Protein AF-A0A432YQN1-F1 (afdb_monomer)

Radius of gyration: 16.29 Å; Cα contacts (8 Å, |Δi|>4): 153; chains: 1; bounding box: 59×30×35 Å

Structure (mmCIF, N/CA/C/O backbone):
data_AF-A0A432YQN1-F1
#
_entry.id   AF-A0A432YQN1-F1
#
loop_
_atom_site.group_PDB
_atom_site.id
_atom_site.type_symbol
_atom_site.label_atom_id
_atom_site.label_alt_id
_atom_site.label_comp_id
_atom_site.label_asym_id
_atom_site.label_entity_id
_atom_site.label_seq_id
_atom_site.pdbx_PDB_ins_code
_atom_site.Cartn_x
_atom_site.Cartn_y
_atom_site.Cartn_z
_atom_site.occupancy
_atom_site.B_iso_or_equiv
_atom_site.auth_seq_id
_atom_site.auth_comp_id
_atom_site.auth_asym_id
_atom_site.auth_atom_id
_atom_site.pdbx_PDB_model_num
ATOM 1 N N . MET A 1 1 ? -40.922 18.414 -13.471 1.00 38.81 1 MET A N 1
ATOM 2 C CA . MET A 1 1 ? -40.088 17.203 -13.323 1.00 38.81 1 MET A CA 1
ATOM 3 C C . MET A 1 1 ? -38.662 17.658 -13.084 1.00 38.81 1 MET A C 1
ATOM 5 O O . MET A 1 1 ? -38.069 18.225 -13.990 1.00 38.81 1 MET A O 1
ATOM 9 N N . ALA A 1 2 ? -38.161 17.523 -11.858 1.00 43.72 2 ALA A N 1
ATOM 10 C CA . ALA A 1 2 ? -36.773 17.838 -11.535 1.00 43.72 2 ALA A CA 1
ATOM 11 C C . ALA A 1 2 ? -35.924 16.590 -11.809 1.00 43.72 2 ALA A C 1
ATOM 13 O O . ALA A 1 2 ? -36.165 15.541 -11.216 1.00 43.72 2 ALA A O 1
ATOM 14 N N . ILE A 1 3 ? -34.988 16.689 -12.751 1.00 48.44 3 ILE A N 1
ATOM 15 C CA . ILE A 1 3 ? -34.018 15.633 -13.047 1.00 48.44 3 ILE A CA 1
ATOM 16 C C . ILE A 1 3 ? -32.866 15.822 -12.061 1.00 48.44 3 ILE A C 1
ATOM 18 O O . ILE A 1 3 ? -32.021 16.697 -12.239 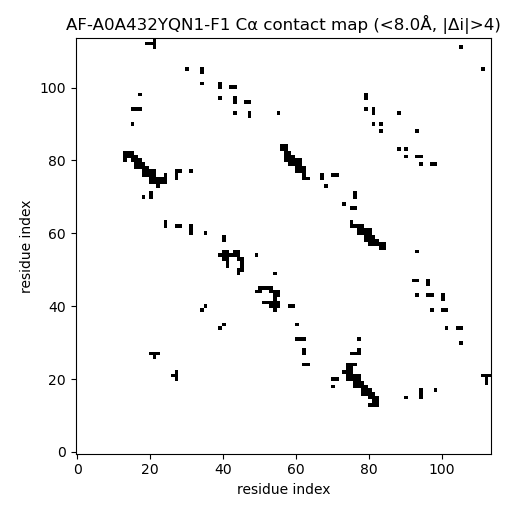1.00 48.44 3 ILE A O 1
ATOM 22 N N . SER A 1 4 ? -32.867 15.034 -10.988 1.00 46.78 4 SER A N 1
ATOM 23 C CA . SER A 1 4 ? -31.747 14.968 -10.052 1.00 46.78 4 SER A CA 1
ATOM 24 C C . SER A 1 4 ? -30.582 14.235 -10.717 1.00 46.78 4 SER A C 1
ATOM 26 O O . SER A 1 4 ? -30.564 13.008 -10.790 1.00 46.78 4 SER A O 1
ATOM 28 N N . LEU A 1 5 ? -29.612 14.999 -11.218 1.00 51.41 5 LEU A N 1
ATO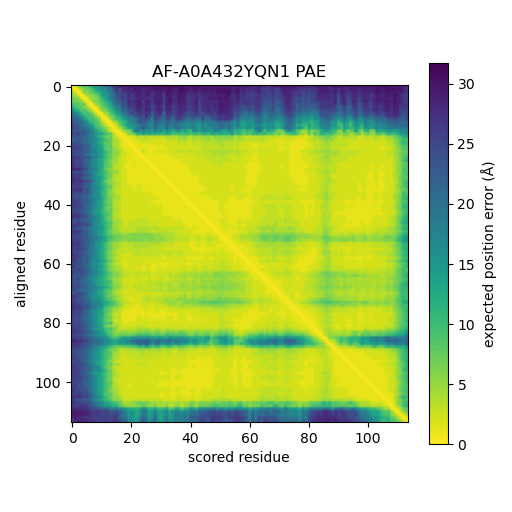M 29 C CA . LEU A 1 5 ? -28.294 14.506 -11.614 1.00 51.41 5 LEU A CA 1
ATOM 30 C C . LEU A 1 5 ? -27.529 14.101 -10.350 1.00 51.41 5 LEU A C 1
ATOM 32 O O . LEU A 1 5 ? -26.936 14.935 -9.668 1.00 51.41 5 LEU A O 1
ATOM 36 N N . VAL A 1 6 ? -27.562 12.812 -10.021 1.00 52.91 6 VAL A N 1
ATOM 37 C CA . VAL A 1 6 ? -26.673 12.240 -9.010 1.00 52.91 6 VAL A CA 1
ATOM 38 C C . VAL A 1 6 ? -25.278 12.199 -9.630 1.00 52.91 6 VAL A C 1
ATOM 40 O O . VAL A 1 6 ? -25.001 11.357 -10.484 1.00 52.91 6 VAL A O 1
ATOM 43 N N . LEU A 1 7 ? -24.403 13.129 -9.233 1.00 47.69 7 LEU A N 1
ATOM 44 C CA . LEU A 1 7 ? -22.971 13.000 -9.484 1.00 47.69 7 LEU A CA 1
ATOM 45 C C . LEU A 1 7 ? -22.481 11.791 -8.684 1.00 47.69 7 LEU A C 1
ATOM 47 O O . LEU A 1 7 ? -22.157 11.899 -7.502 1.00 47.69 7 LEU A O 1
ATOM 51 N N . ALA A 1 8 ? -22.448 10.625 -9.327 1.00 49.84 8 ALA A N 1
ATOM 52 C CA . ALA A 1 8 ? -21.639 9.518 -8.859 1.00 49.84 8 ALA A CA 1
ATOM 53 C C . ALA A 1 8 ? -20.188 10.003 -8.907 1.00 49.84 8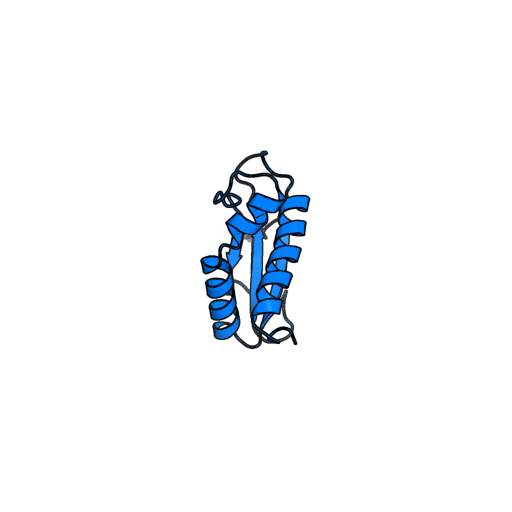 ALA A C 1
ATOM 55 O O . ALA A 1 8 ? -19.587 10.094 -9.977 1.00 49.84 8 ALA A O 1
ATOM 56 N N . ALA A 1 9 ? -19.653 10.404 -7.754 1.00 49.03 9 ALA A N 1
ATOM 57 C CA . ALA A 1 9 ? -18.232 10.640 -7.609 1.00 49.03 9 ALA A CA 1
ATOM 58 C C . ALA A 1 9 ? -17.533 9.360 -8.075 1.00 49.03 9 ALA A C 1
ATOM 60 O O . ALA A 1 9 ? -17.662 8.311 -7.442 1.00 49.03 9 ALA A O 1
ATOM 61 N N . CYS A 1 10 ? -16.844 9.431 -9.213 1.00 46.38 10 CYS A N 1
ATOM 62 C CA . CYS A 1 10 ? -15.943 8.383 -9.659 1.00 46.38 10 CYS A CA 1
ATOM 63 C C . CYS A 1 10 ? -14.771 8.339 -8.674 1.00 46.38 10 CYS A C 1
ATOM 65 O O . CYS A 1 10 ? -13.684 8.832 -8.957 1.00 46.38 10 CYS A O 1
ATOM 67 N N . ALA A 1 11 ? -14.992 7.770 -7.490 1.00 45.06 11 ALA A N 1
ATOM 68 C CA . ALA A 1 11 ? -13.919 7.216 -6.699 1.00 45.06 11 ALA A CA 1
ATOM 69 C C . ALA A 1 11 ? -13.411 6.029 -7.517 1.00 45.06 11 ALA A C 1
ATOM 71 O O . ALA A 1 11 ? -13.965 4.931 -7.453 1.00 45.06 11 ALA A O 1
ATOM 72 N N . THR A 1 12 ? -12.420 6.274 -8.375 1.00 50.75 12 THR A N 1
ATOM 73 C CA . THR A 1 12 ? -11.650 5.207 -9.006 1.00 50.75 12 THR A CA 1
ATOM 74 C C . THR A 1 12 ? -11.044 4.400 -7.873 1.00 50.75 12 THR A C 1
ATOM 76 O O . THR A 1 12 ? -10.020 4.786 -7.307 1.00 50.75 12 THR A O 1
ATOM 79 N N . LYS A 1 13 ? -11.723 3.313 -7.488 1.00 53.00 13 LYS A N 1
ATOM 80 C CA . LYS A 1 13 ? -11.146 2.295 -6.618 1.00 53.00 13 LYS A CA 1
ATOM 81 C C . LYS A 1 13 ? -9.802 1.916 -7.244 1.00 53.00 13 LYS A C 1
ATOM 83 O O . LYS A 1 13 ? -9.753 1.783 -8.473 1.00 53.00 13 LYS A O 1
ATOM 88 N N . PRO A 1 14 ? -8.715 1.798 -6.464 1.00 53.72 14 PRO A N 1
ATOM 89 C CA . PRO A 1 14 ? -7.456 1.345 -7.028 1.00 53.72 14 PRO A CA 1
ATOM 90 C C . PRO A 1 14 ? -7.724 0.026 -7.755 1.00 53.72 14 PRO A C 1
ATOM 92 O O . PRO A 1 14 ? -8.370 -0.861 -7.198 1.00 53.72 14 PRO A O 1
ATOM 95 N N . GLN A 1 15 ? -7.294 -0.068 -9.015 1.00 59.16 15 GLN A N 1
ATOM 96 C CA . GLN A 1 15 ? -7.611 -1.212 -9.877 1.00 59.16 15 GLN A CA 1
ATOM 97 C C . GLN A 1 15 ? -7.095 -2.527 -9.277 1.00 59.16 15 GLN A C 1
ATOM 99 O O . GLN A 1 15 ? -7.671 -3.584 -9.516 1.00 59.16 15 GLN A O 1
ATOM 104 N N . TYR A 1 16 ? -6.057 -2.436 -8.440 1.00 63.59 16 TYR A N 1
ATOM 105 C CA . TYR A 1 16 ? -5.536 -3.552 -7.680 1.00 63.59 16 TYR A CA 1
ATOM 106 C C . TYR A 1 16 ? -5.253 -3.145 -6.235 1.00 63.59 16 TYR A C 1
ATOM 108 O O . TYR A 1 16 ? -4.532 -2.181 -5.967 1.00 63.59 16 TYR A O 1
ATOM 116 N N . THR A 1 17 ? -5.811 -3.915 -5.304 1.00 75.12 17 THR A N 1
ATOM 117 C CA . THR A 1 17 ? -5.621 -3.731 -3.865 1.00 75.12 17 THR A CA 1
ATOM 118 C C . THR A 1 17 ? -5.379 -5.071 -3.195 1.00 75.12 17 THR A C 1
ATOM 120 O O . THR A 1 17 ? -6.120 -6.028 -3.421 1.00 75.12 17 THR A O 1
ATOM 123 N N . HIS A 1 18 ? -4.377 -5.131 -2.326 1.00 88.38 18 HIS A N 1
ATOM 124 C CA . HIS A 1 18 ? -4.237 -6.204 -1.346 1.00 88.38 18 HIS A CA 1
ATOM 125 C C . HIS A 1 18 ? -4.229 -5.590 0.049 1.00 88.38 18 HIS A C 1
ATOM 127 O O . HIS A 1 18 ? -3.866 -4.425 0.190 1.00 88.38 18 HIS A O 1
ATOM 133 N N . PHE A 1 19 ? -4.632 -6.341 1.069 1.00 91.94 19 PHE A N 1
ATOM 134 C CA . PHE A 1 19 ? -4.739 -5.803 2.416 1.00 91.94 19 PHE A CA 1
ATOM 135 C C . PHE A 1 19 ? -4.350 -6.819 3.481 1.00 91.94 19 PHE A C 1
ATOM 137 O O . PHE A 1 19 ? -4.469 -8.027 3.280 1.00 91.94 19 PHE A O 1
ATOM 144 N N . GLN A 1 20 ? -3.904 -6.294 4.616 1.00 93.69 20 GLN A N 1
ATOM 145 C CA . GLN A 1 20 ? -3.751 -7.021 5.869 1.00 93.69 20 GLN A CA 1
ATOM 146 C C . GLN A 1 20 ? -4.513 -6.257 6.951 1.00 93.69 20 GLN A C 1
ATOM 148 O O . GLN A 1 20 ? -4.294 -5.057 7.113 1.00 93.69 20 GLN A O 1
ATOM 153 N N . CYS A 1 21 ? -5.396 -6.941 7.674 1.00 93.81 21 CYS A N 1
ATOM 154 C CA . CYS A 1 21 ? -6.107 -6.352 8.804 1.00 93.81 21 CYS A CA 1
ATOM 155 C C . CYS A 1 21 ? -5.216 -6.321 10.050 1.00 93.81 21 CYS A C 1
ATOM 157 O O . CYS A 1 21 ? -4.397 -7.220 10.256 1.00 93.81 21 CYS A O 1
ATOM 159 N N . PHE A 1 22 ? -5.401 -5.270 10.843 1.00 94.06 22 PHE A N 1
ATOM 160 C CA . PHE A 1 22 ? -4.777 -5.005 12.135 1.00 94.06 22 PHE A CA 1
ATOM 161 C C . PHE A 1 22 ? -5.853 -4.569 13.135 1.00 94.06 22 PHE A C 1
ATOM 163 O O . PHE A 1 22 ? -6.923 -4.112 12.736 1.00 94.06 22 PHE A O 1
ATOM 170 N N . ASP A 1 23 ? -5.557 -4.629 14.429 1.00 94.38 23 ASP A N 1
ATOM 171 C CA . ASP A 1 23 ? -6.512 -4.352 15.510 1.00 94.38 23 ASP A CA 1
ATOM 172 C C . ASP A 1 23 ? -6.988 -2.888 15.528 1.00 94.38 23 ASP A C 1
ATOM 174 O O . ASP A 1 23 ? -8.070 -2.574 16.022 1.00 94.38 23 ASP A O 1
ATOM 178 N N . SER A 1 24 ? -6.174 -1.960 15.012 1.00 95.19 24 SER A N 1
ATOM 179 C CA . SER A 1 24 ? -6.484 -0.526 14.993 1.00 95.19 24 SER A CA 1
ATOM 180 C C . SER A 1 24 ? -5.748 0.226 13.886 1.00 95.19 24 SER A C 1
ATOM 182 O O . SER A 1 24 ? -4.709 -0.218 13.395 1.00 95.19 24 SER A O 1
ATOM 184 N N . VAL A 1 25 ? -6.228 1.432 13.555 1.00 95.56 25 VAL A N 1
ATOM 185 C CA . VAL A 1 25 ? -5.544 2.355 12.627 1.00 95.56 25 VAL A CA 1
ATOM 186 C C . VAL A 1 25 ? -4.133 2.690 13.118 1.00 95.56 25 VAL A C 1
ATOM 188 O O . VAL A 1 25 ? -3.210 2.792 12.315 1.00 95.56 25 VAL A O 1
ATOM 191 N N . ALA A 1 26 ? -3.935 2.825 14.434 1.00 96.44 26 ALA A N 1
ATOM 192 C CA . ALA A 1 26 ? -2.621 3.098 15.011 1.00 96.44 26 ALA A CA 1
ATOM 193 C C . ALA A 1 26 ? -1.630 1.957 14.732 1.00 96.44 26 ALA A C 1
ATOM 195 O O . ALA A 1 26 ? -0.502 2.221 14.320 1.00 96.44 26 ALA A O 1
ATOM 196 N N . GLN A 1 27 ? -2.070 0.704 14.880 1.00 95.19 27 GLN A N 1
ATOM 197 C CA . GLN A 1 27 ? -1.248 -0.468 14.582 1.00 95.19 27 GLN A CA 1
ATOM 198 C C . GLN A 1 27 ? -1.006 -0.618 13.072 1.00 95.19 27 GLN A C 1
ATOM 200 O O . GLN A 1 27 ? 0.134 -0.816 12.658 1.00 95.19 27 GLN A O 1
ATOM 205 N N . ALA A 1 28 ? -2.036 -0.444 12.235 1.00 95.88 28 ALA A N 1
ATOM 206 C CA . ALA A 1 28 ? -1.886 -0.456 10.777 1.00 95.88 28 ALA A CA 1
ATOM 207 C C . ALA A 1 28 ? -0.897 0.623 10.298 1.00 95.88 28 ALA A C 1
ATOM 209 O O . ALA A 1 28 ? -0.044 0.355 9.451 1.00 95.88 28 ALA A O 1
ATOM 210 N N . ARG A 1 29 ? -0.954 1.824 10.891 1.00 96.88 29 ARG A N 1
ATOM 211 C CA . ARG A 1 29 ? -0.005 2.917 10.650 1.00 96.88 29 ARG A CA 1
ATOM 212 C C . ARG A 1 29 ? 1.406 2.561 11.087 1.00 96.88 29 ARG A C 1
ATOM 214 O O . ARG A 1 29 ? 2.340 2.781 10.320 1.00 96.88 29 ARG A O 1
ATOM 221 N N . GLU A 1 30 ? 1.577 2.055 12.306 1.00 96.44 30 GLU A N 1
ATOM 222 C CA . GLU A 1 30 ? 2.889 1.662 12.822 1.00 96.44 30 GLU A CA 1
ATOM 223 C C . GLU A 1 30 ? 3.537 0.632 11.894 1.00 96.44 30 GLU A C 1
ATOM 225 O O . GLU A 1 30 ? 4.672 0.814 11.448 1.00 96.44 30 GLU A O 1
ATOM 230 N N . MET A 1 31 ? 2.791 -0.416 11.548 1.00 95.81 31 MET A N 1
ATOM 231 C CA . MET A 1 31 ? 3.276 -1.487 10.689 1.00 95.81 31 MET A CA 1
ATOM 232 C C . MET A 1 31 ? 3.521 -1.002 9.262 1.00 95.81 31 MET A C 1
ATOM 234 O O . MET A 1 31 ? 4.562 -1.328 8.696 1.00 95.81 31 MET A O 1
ATOM 238 N N . GLY A 1 32 ? 2.632 -0.169 8.713 1.00 96.12 32 GLY A N 1
ATOM 239 C CA . GLY A 1 32 ? 2.779 0.464 7.402 1.00 96.12 32 GLY A CA 1
ATOM 240 C C . GLY A 1 32 ? 4.040 1.322 7.292 1.00 96.12 32 GLY A C 1
ATOM 241 O O . GLY A 1 32 ? 4.822 1.155 6.358 1.00 96.12 32 GLY A O 1
ATOM 242 N N . LEU A 1 33 ? 4.290 2.190 8.276 1.00 96.88 33 LEU A N 1
ATOM 243 C CA . LEU A 1 33 ? 5.507 3.004 8.334 1.00 96.88 33 LEU A CA 1
ATOM 244 C C . LEU A 1 33 ? 6.754 2.139 8.507 1.00 96.88 33 LEU A C 1
ATOM 246 O O . LEU A 1 33 ? 7.768 2.380 7.854 1.00 96.88 33 LEU A O 1
ATOM 250 N N . ARG A 1 34 ? 6.683 1.102 9.347 1.00 96.50 34 ARG A N 1
ATOM 251 C CA . ARG A 1 34 ? 7.799 0.181 9.566 1.00 96.50 34 ARG A CA 1
ATOM 252 C C . ARG A 1 34 ? 8.197 -0.537 8.277 1.00 96.50 34 ARG A C 1
ATOM 254 O O . ARG A 1 34 ? 9.378 -0.536 7.936 1.00 96.50 34 ARG A O 1
ATOM 261 N N . VAL A 1 35 ? 7.240 -1.109 7.538 1.00 96.25 35 VAL A N 1
ATOM 262 C CA . VAL A 1 35 ? 7.543 -1.778 6.260 1.00 96.25 35 VAL A CA 1
ATOM 263 C C . VAL A 1 35 ? 8.003 -0.779 5.197 1.00 96.25 35 VAL A C 1
ATOM 265 O O . VAL A 1 35 ? 8.940 -1.073 4.458 1.00 96.25 35 VAL A O 1
ATOM 268 N N . PHE A 1 36 ? 7.411 0.419 5.153 1.00 96.62 36 PHE A N 1
ATOM 269 C CA . 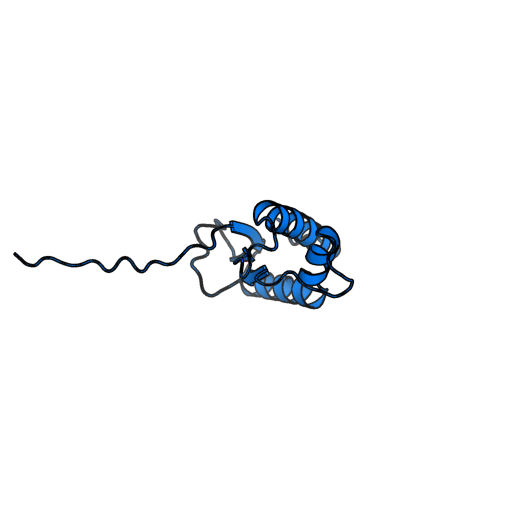PHE A 1 36 ? 7.815 1.478 4.232 1.00 96.62 36 PHE A CA 1
ATOM 270 C C . PHE A 1 36 ? 9.286 1.858 4.443 1.00 96.62 36 PHE A C 1
ATOM 272 O O . PHE A 1 36 ? 10.084 1.778 3.513 1.00 96.62 36 PHE A O 1
ATOM 279 N N . HIS A 1 37 ? 9.673 2.169 5.682 1.00 96.44 37 HIS A N 1
ATOM 280 C CA . HIS A 1 37 ? 11.050 2.532 6.025 1.00 96.44 37 HIS A CA 1
ATOM 281 C C . HIS A 1 37 ? 12.042 1.368 5.903 1.00 96.44 37 HIS A C 1
ATOM 283 O O . HIS A 1 37 ? 13.231 1.599 5.707 1.00 96.44 37 HIS A O 1
ATOM 289 N N . ALA A 1 38 ? 11.574 0.120 5.971 1.00 95.94 38 ALA A N 1
ATOM 290 C CA . ALA A 1 38 ? 12.390 -1.071 5.730 1.00 95.94 38 ALA A CA 1
ATOM 291 C C . ALA A 1 38 ? 12.565 -1.420 4.232 1.00 95.94 38 ALA A C 1
ATOM 293 O O . ALA A 1 38 ? 13.088 -2.495 3.900 1.00 95.94 38 ALA A O 1
ATOM 294 N N . GLY A 1 39 ? 12.149 -0.521 3.336 1.00 96.75 39 GLY A N 1
ATOM 295 C CA . GLY A 1 39 ? 12.398 -0.598 1.900 1.00 96.75 39 GLY A CA 1
ATOM 296 C C . GLY A 1 39 ? 11.408 -1.483 1.145 1.00 96.75 39 GLY A C 1
ATOM 297 O O . GLY A 1 39 ? 11.805 -2.258 0.274 1.00 96.75 39 GLY A O 1
ATOM 298 N N . PHE A 1 40 ? 10.125 -1.456 1.526 1.00 97.31 40 PHE A N 1
ATOM 299 C CA . PHE A 1 40 ? 9.083 -2.264 0.882 1.00 97.31 40 PHE A CA 1
ATOM 300 C C . PHE A 1 40 ? 9.068 -2.089 -0.645 1.00 97.31 40 PHE A C 1
ATOM 302 O O . PHE A 1 40 ? 9.093 -3.080 -1.377 1.00 97.31 40 PHE A O 1
ATOM 309 N N . GLY A 1 41 ? 9.077 -0.844 -1.130 1.00 96.62 41 GLY A N 1
ATOM 310 C CA . GLY A 1 41 ? 8.998 -0.545 -2.561 1.00 96.62 41 GLY A CA 1
ATOM 311 C C . GLY A 1 41 ? 10.209 -1.053 -3.344 1.00 96.62 41 GLY A C 1
ATOM 312 O O . GLY A 1 41 ? 10.053 -1.615 -4.426 1.00 96.62 41 GLY A O 1
ATOM 313 N N . GLU A 1 42 ? 11.406 -0.909 -2.781 1.00 97.25 42 GLU A N 1
ATOM 314 C CA . GLU A 1 42 ? 12.676 -1.353 -3.357 1.00 97.25 42 GLU A CA 1
ATOM 315 C C . GLU A 1 42 ? 12.778 -2.880 -3.369 1.00 97.25 42 GLU A C 1
ATOM 317 O O . GLU A 1 42 ? 13.244 -3.471 -4.341 1.00 97.25 42 GLU A O 1
ATOM 322 N N . ARG A 1 43 ? 12.301 -3.554 -2.315 1.00 97.38 43 ARG A N 1
ATOM 323 C CA . ARG A 1 43 ? 12.252 -5.024 -2.256 1.00 97.38 43 ARG A CA 1
ATOM 324 C C . ARG A 1 43 ? 11.326 -5.603 -3.320 1.00 97.38 43 ARG A C 1
ATOM 326 O O . ARG A 1 43 ? 11.688 -6.597 -3.947 1.00 97.38 43 ARG A O 1
ATOM 333 N N . VAL A 1 44 ? 10.165 -4.984 -3.545 1.00 96.75 44 VAL A N 1
ATOM 334 C CA . VAL A 1 44 ? 9.284 -5.360 -4.661 1.00 96.75 44 VAL A CA 1
ATOM 335 C C . VAL A 1 44 ? 9.983 -5.083 -5.990 1.00 96.75 44 VAL A C 1
ATOM 337 O O . VAL A 1 44 ? 9.993 -5.951 -6.857 1.00 96.75 44 VAL A O 1
ATOM 340 N N . GLY A 1 45 ? 10.640 -3.929 -6.129 1.00 95.75 45 GLY A N 1
ATOM 341 C CA . GLY A 1 45 ? 11.358 -3.582 -7.352 1.00 95.75 45 GLY A CA 1
ATOM 342 C C . GLY A 1 45 ? 12.464 -4.576 -7.710 1.00 95.75 45 GLY A C 1
ATOM 343 O O . GLY A 1 45 ? 12.543 -5.021 -8.854 1.00 95.75 45 GLY A O 1
ATOM 344 N N . ASN A 1 46 ? 13.237 -5.032 -6.724 1.00 95.69 46 ASN A N 1
ATOM 345 C CA . ASN A 1 46 ? 14.252 -6.070 -6.910 1.00 95.69 46 ASN A CA 1
ATOM 346 C C . ASN A 1 46 ? 13.653 -7.385 -7.439 1.00 95.69 46 ASN A C 1
ATOM 348 O O . ASN A 1 46 ? 14.268 -8.051 -8.269 1.00 95.69 46 ASN A O 1
ATOM 352 N N . ARG A 1 47 ? 12.445 -7.770 -6.994 1.00 95.88 47 ARG A N 1
ATOM 353 C CA . ARG A 1 47 ? 11.750 -8.967 -7.511 1.00 95.88 47 ARG A CA 1
ATOM 354 C C . ARG A 1 47 ? 11.299 -8.812 -8.962 1.00 95.88 47 ARG A C 1
ATOM 356 O O . ARG A 1 47 ? 11.186 -9.813 -9.660 1.00 95.88 47 ARG A O 1
ATOM 363 N N . LEU A 1 48 ? 11.085 -7.577 -9.405 1.00 93.56 48 LEU A N 1
ATOM 364 C CA . LEU A 1 48 ? 10.726 -7.224 -10.778 1.00 93.56 48 LEU A CA 1
ATOM 365 C C . LEU A 1 48 ? 11.953 -6.938 -11.665 1.00 93.56 48 LEU A C 1
ATOM 367 O O . LEU A 1 48 ? 11.788 -6.584 -12.828 1.00 93.56 48 LEU A O 1
ATOM 371 N N . GLY A 1 49 ? 13.177 -7.083 -11.141 1.00 93.31 49 GLY A N 1
ATOM 372 C CA . GLY A 1 49 ? 14.415 -6.876 -11.899 1.00 93.31 49 GLY A CA 1
ATOM 373 C C . GLY A 1 49 ? 14.864 -5.415 -12.029 1.00 93.31 49 GLY A C 1
ATOM 374 O O . GLY A 1 49 ? 15.697 -5.116 -12.883 1.00 93.31 49 GLY A O 1
ATOM 375 N N . LEU A 1 50 ? 14.339 -4.504 -11.202 1.00 91.50 50 LEU A N 1
ATOM 376 C CA . LEU A 1 50 ? 14.838 -3.127 -11.121 1.00 91.50 50 LEU A CA 1
ATOM 377 C C . LEU A 1 50 ? 16.245 -3.077 -10.509 1.00 91.50 50 LEU A C 1
ATOM 379 O O . LEU A 1 50 ? 16.669 -3.993 -9.799 1.00 91.50 50 LEU A O 1
ATOM 383 N N . ALA A 1 51 ? 16.977 -1.989 -10.774 1.00 91.75 51 ALA A N 1
ATOM 384 C CA . ALA A 1 51 ? 18.296 -1.808 -10.182 1.00 91.75 51 ALA A CA 1
ATOM 385 C C . ALA A 1 51 ? 18.194 -1.663 -8.655 1.00 91.75 51 ALA A C 1
ATOM 387 O O . ALA A 1 51 ? 17.194 -1.178 -8.119 1.00 91.75 51 ALA A O 1
ATOM 388 N N . ALA A 1 52 ? 19.256 -2.056 -7.949 1.00 90.56 52 ALA A N 1
ATOM 389 C CA . ALA A 1 52 ? 19.284 -2.026 -6.492 1.00 90.56 52 ALA A CA 1
ATOM 390 C C . ALA A 1 52 ? 18.925 -0.631 -5.946 1.00 90.56 52 ALA A C 1
ATOM 392 O O . ALA A 1 52 ? 19.509 0.377 -6.343 1.00 90.56 52 ALA A O 1
ATOM 393 N N . GLY A 1 53 ? 17.961 -0.590 -5.023 1.00 91.25 53 GLY A N 1
ATOM 394 C CA . GLY A 1 53 ? 17.483 0.647 -4.398 1.00 91.25 53 GLY A CA 1
ATOM 395 C C . GLY A 1 53 ? 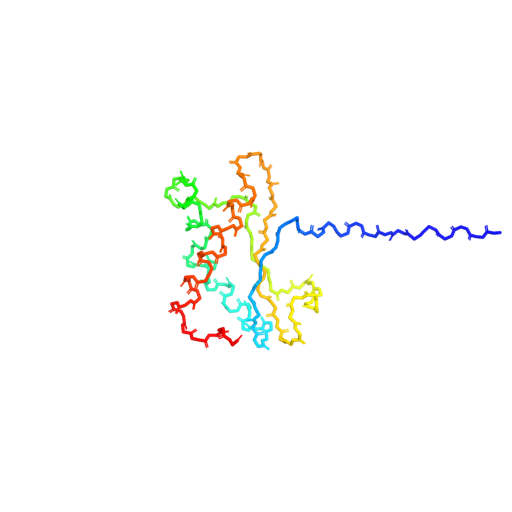16.437 1.420 -5.207 1.00 91.25 53 GLY A C 1
ATOM 396 O O . GLY A 1 53 ? 16.016 2.483 -4.764 1.00 91.25 53 GLY A O 1
ATOM 397 N N . GLN A 1 54 ? 15.993 0.916 -6.364 1.00 93.38 54 GLN A N 1
ATOM 398 C CA . GLN A 1 54 ? 14.901 1.528 -7.120 1.00 93.38 54 GLN A CA 1
ATOM 399 C C . GLN A 1 54 ? 13.538 0.972 -6.674 1.00 93.38 54 GLN A C 1
ATOM 401 O O . GLN A 1 54 ? 13.290 -0.228 -6.824 1.00 93.38 54 GLN A O 1
ATOM 406 N N . PRO A 1 55 ? 12.626 1.814 -6.153 1.00 93.81 55 PRO A N 1
ATOM 407 C CA . PRO A 1 55 ? 11.278 1.384 -5.815 1.00 93.81 55 PRO A CA 1
ATOM 408 C C . PRO A 1 55 ? 10.379 1.307 -7.053 1.00 93.81 55 PRO A C 1
ATOM 410 O O . PRO A 1 55 ? 10.599 1.984 -8.060 1.00 93.81 55 PRO A O 1
ATOM 413 N N . VAL A 1 56 ? 9.301 0.528 -6.954 1.00 93.12 56 VAL A N 1
ATOM 414 C CA . VAL A 1 56 ? 8.246 0.518 -7.977 1.00 93.12 56 VAL A CA 1
ATOM 415 C C . VAL A 1 56 ? 7.464 1.833 -7.938 1.00 93.12 56 VAL A C 1
ATOM 417 O O . VAL A 1 56 ? 6.793 2.150 -6.956 1.00 93.12 56 VAL A O 1
ATOM 420 N N . ILE A 1 57 ? 7.514 2.600 -9.027 1.00 91.12 57 ILE A N 1
ATOM 421 C CA . ILE A 1 57 ? 6.775 3.864 -9.151 1.00 91.12 57 ILE A CA 1
ATOM 422 C C . ILE A 1 57 ? 5.268 3.585 -9.162 1.00 91.12 57 ILE A C 1
ATOM 424 O O . ILE A 1 57 ? 4.787 2.785 -9.961 1.00 91.12 57 ILE A O 1
ATOM 428 N N . GLY A 1 58 ? 4.519 4.291 -8.310 1.00 90.88 58 GLY A N 1
ATOM 429 C CA . GLY A 1 58 ? 3.065 4.145 -8.196 1.00 90.88 58 GLY A CA 1
ATOM 430 C C . GLY A 1 58 ? 2.610 3.056 -7.223 1.00 90.88 58 GLY A C 1
ATOM 431 O O . GLY A 1 58 ? 1.406 2.905 -7.027 1.00 90.88 58 GLY A O 1
ATOM 432 N N . LEU A 1 59 ? 3.542 2.326 -6.600 1.00 94.00 59 LEU A N 1
ATOM 433 C CA . LEU A 1 59 ? 3.263 1.432 -5.477 1.00 94.00 59 LEU A CA 1
ATOM 434 C C . LEU A 1 59 ? 3.202 2.236 -4.174 1.00 94.00 59 LEU A C 1
ATOM 436 O O . LEU A 1 59 ? 4.091 3.038 -3.889 1.00 94.00 59 LEU A O 1
ATOM 440 N N . GLY A 1 60 ? 2.165 2.006 -3.376 1.00 93.75 60 GLY A N 1
ATOM 441 C CA . GLY A 1 60 ? 1.915 2.728 -2.137 1.00 93.75 60 GLY A CA 1
ATOM 442 C C . GLY A 1 60 ? 1.343 1.851 -1.030 1.00 93.75 60 GLY A C 1
ATOM 443 O O . GLY A 1 60 ? 0.920 0.713 -1.246 1.00 93.75 60 GLY A O 1
ATOM 444 N N . LEU A 1 61 ? 1.342 2.423 0.174 1.00 96.00 61 LEU A N 1
ATOM 445 C CA . LEU A 1 61 ? 0.720 1.867 1.369 1.00 96.00 61 LEU A CA 1
ATOM 446 C C . LEU A 1 61 ? -0.261 2.891 1.946 1.00 96.00 61 LEU A C 1
ATOM 448 O O . LEU A 1 61 ? 0.053 4.080 2.019 1.00 96.00 61 LEU A O 1
ATOM 452 N N . SER A 1 62 ? -1.446 2.449 2.354 1.00 94.75 62 SER A N 1
ATOM 453 C CA . SER A 1 62 ? -2.455 3.302 2.997 1.00 94.75 62 SER A CA 1
ATOM 454 C C . SER A 1 62 ? -3.129 2.564 4.144 1.00 94.75 62 SER A C 1
ATOM 456 O O . SER A 1 62 ? -3.398 1.376 4.038 1.00 94.75 62 SER A O 1
ATOM 458 N N . TRP A 1 63 ? -3.408 3.263 5.238 1.00 94.69 63 TRP A N 1
ATOM 459 C CA . TRP A 1 63 ? -4.009 2.688 6.452 1.00 94.69 6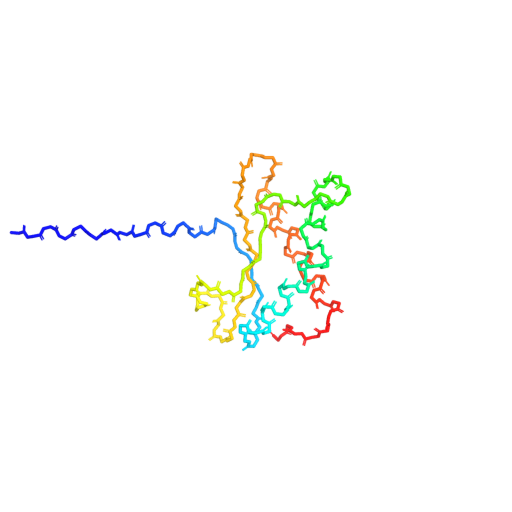3 TRP A CA 1
ATOM 460 C C . TRP A 1 63 ? -5.138 3.554 7.033 1.00 94.69 63 TRP A C 1
ATOM 462 O O . TRP A 1 63 ? -5.696 3.218 8.072 1.00 94.69 63 TRP A O 1
ATOM 472 N N . ASP A 1 64 ? -5.436 4.691 6.400 1.00 91.88 64 ASP A N 1
ATOM 473 C CA . ASP A 1 64 ? -6.485 5.633 6.796 1.00 91.88 64 ASP A CA 1
ATOM 474 C C . ASP A 1 64 ? -6.921 6.474 5.576 1.00 91.88 64 ASP A C 1
ATOM 476 O O . ASP A 1 64 ? -6.283 6.414 4.519 1.00 91.88 64 ASP A O 1
ATOM 480 N N . GLY A 1 65 ? -7.986 7.267 5.715 1.00 89.62 65 GLY A N 1
ATOM 481 C CA . GLY A 1 65 ? -8.517 8.149 4.670 1.00 89.62 65 GLY A CA 1
ATOM 482 C C . GLY A 1 65 ? -9.461 7.460 3.679 1.00 89.62 65 GLY A C 1
ATOM 483 O O . GLY A 1 65 ? -9.725 8.001 2.607 1.00 89.62 65 GLY A O 1
ATOM 484 N N . PHE A 1 66 ? -9.963 6.272 4.019 1.00 89.56 66 PHE A N 1
ATOM 485 C CA . PHE A 1 66 ? -10.933 5.502 3.237 1.00 89.56 66 PHE A CA 1
ATOM 486 C C . PHE A 1 66 ? -11.857 4.701 4.167 1.00 89.56 66 PHE A C 1
ATOM 488 O O . PHE A 1 66 ? -11.549 4.519 5.342 1.00 89.56 66 PHE A O 1
ATOM 495 N N . ASP A 1 67 ? -12.986 4.218 3.644 1.00 89.12 67 ASP A N 1
ATOM 496 C CA . ASP A 1 67 ? -13.894 3.331 4.382 1.00 89.12 67 ASP A CA 1
ATOM 497 C C . ASP A 1 67 ? -13.252 1.938 4.568 1.00 89.12 67 ASP A C 1
ATOM 499 O O . ASP A 1 67 ? -12.987 1.268 3.563 1.00 89.12 67 ASP A O 1
ATOM 503 N N . PRO A 1 68 ? -12.976 1.490 5.811 1.00 89.81 68 PRO A N 1
ATOM 504 C CA . PRO A 1 68 ? -12.320 0.211 6.070 1.00 89.81 68 PRO A CA 1
ATOM 505 C C . PRO A 1 68 ? -13.268 -0.997 5.986 1.00 89.81 68 PRO A C 1
ATOM 507 O O . PRO A 1 68 ? -12.785 -2.123 5.849 1.00 89.81 68 PRO A O 1
ATOM 510 N N . SER A 1 69 ? -14.590 -0.784 6.042 1.00 88.56 69 SER A N 1
ATOM 511 C CA . SER A 1 69 ? -15.595 -1.856 6.117 1.00 88.56 69 SER A CA 1
ATOM 512 C C . SER A 1 69 ? -15.591 -2.860 4.950 1.00 88.56 69 SER A C 1
ATOM 514 O O . SER A 1 69 ? -15.914 -4.022 5.185 1.00 88.56 69 SER A O 1
ATOM 516 N N . PRO A 1 70 ? -15.167 -2.514 3.714 1.00 90.75 70 PRO A N 1
ATOM 517 C CA . PRO A 1 70 ? -15.048 -3.494 2.633 1.00 90.75 70 PRO A CA 1
ATOM 518 C C . PRO A 1 70 ? -13.843 -4.438 2.762 1.00 90.75 70 PRO A C 1
ATOM 520 O O . PRO A 1 70 ? -13.713 -5.351 1.947 1.00 90.75 70 PRO A O 1
ATOM 523 N N . TYR A 1 71 ? -12.932 -4.186 3.707 1.00 89.81 71 TYR A N 1
ATOM 524 C CA . TYR A 1 71 ? -11.672 -4.922 3.842 1.00 89.81 71 TYR A CA 1
ATOM 525 C C . TYR A 1 71 ? -11.613 -5.736 5.135 1.00 89.81 71 TYR A C 1
ATOM 527 O O . TYR A 1 71 ? -11.218 -6.897 5.101 1.00 89.81 71 TYR A O 1
ATOM 535 N N . CYS A 1 72 ? -11.997 -5.142 6.267 1.00 88.88 72 CYS A N 1
ATOM 536 C CA . CYS A 1 72 ? -11.920 -5.787 7.575 1.00 88.88 72 CYS A CA 1
ATOM 537 C C . CYS A 1 72 ? -13.275 -5.719 8.284 1.00 88.88 72 CYS A C 1
ATOM 539 O O . CYS A 1 72 ? -13.835 -4.633 8.422 1.00 88.88 72 CYS A O 1
ATOM 541 N N . ASP A 1 73 ? -13.754 -6.857 8.795 1.00 89.62 73 ASP A N 1
ATOM 542 C CA . ASP A 1 73 ? -14.974 -6.920 9.618 1.00 89.62 73 ASP A CA 1
ATOM 543 C C . ASP A 1 73 ? -14.808 -6.157 10.947 1.00 89.62 73 ASP A C 1
ATOM 545 O O . ASP A 1 73 ? -15.764 -5.615 11.499 1.00 89.62 73 ASP A O 1
ATOM 549 N N . ALA A 1 74 ? -13.574 -6.102 11.458 1.00 88.75 74 ALA A N 1
ATOM 550 C CA . ALA A 1 74 ? -13.169 -5.335 12.628 1.00 88.75 74 ALA A CA 1
ATOM 551 C C . ALA A 1 74 ? -11.716 -4.850 12.476 1.00 88.75 74 ALA A C 1
ATOM 553 O O . ALA A 1 74 ? -10.914 -5.471 11.777 1.00 88.75 74 ALA A O 1
ATOM 554 N N . GLY A 1 75 ? -11.369 -3.753 13.155 1.00 91.44 75 GLY A N 1
ATOM 555 C CA . GLY A 1 75 ? -10.022 -3.179 13.126 1.00 91.44 75 GLY A CA 1
ATOM 556 C C . GLY A 1 75 ? -9.784 -2.235 11.942 1.00 91.44 75 GLY A C 1
ATOM 557 O O . GLY A 1 75 ? -10.686 -1.503 11.534 1.00 91.44 75 GLY A O 1
ATOM 558 N N . ALA A 1 76 ? -8.555 -2.207 11.422 1.00 94.19 76 ALA A N 1
ATOM 559 C CA . ALA A 1 76 ? -8.164 -1.354 10.301 1.00 94.19 76 ALA A CA 1
ATOM 560 C C . ALA A 1 76 ? -7.233 -2.077 9.308 1.00 94.19 76 ALA A C 1
ATOM 562 O O . ALA A 1 76 ? -6.297 -2.762 9.727 1.00 94.19 76 ALA A O 1
ATOM 563 N N . PRO A 1 77 ? -7.436 -1.907 7.992 1.00 95.00 77 PRO A N 1
ATOM 564 C CA . PRO A 1 77 ? -6.567 -2.487 6.977 1.00 95.00 77 PRO A CA 1
ATOM 565 C C . PRO A 1 77 ? -5.313 -1.639 6.721 1.00 95.00 77 PRO A C 1
ATOM 567 O O . PRO A 1 77 ? -5.375 -0.416 6.625 1.00 95.00 77 PRO A O 1
ATOM 570 N N . LEU A 1 78 ? -4.188 -2.309 6.480 1.00 96.06 78 LEU A N 1
ATOM 571 C CA . LEU A 1 78 ? -3.065 -1.779 5.710 1.00 96.06 78 LEU A CA 1
ATOM 572 C C . LEU A 1 78 ? -3.231 -2.222 4.253 1.00 96.06 78 LEU A C 1
ATOM 574 O O . LEU A 1 78 ? -3.068 -3.401 3.937 1.00 96.06 78 LEU A O 1
ATOM 578 N N . LEU A 1 79 ? -3.556 -1.281 3.373 1.00 95.38 79 LEU A N 1
ATOM 579 C CA . LEU A 1 79 ? -3.723 -1.494 1.941 1.00 95.38 79 LEU A CA 1
ATOM 580 C C . LEU A 1 79 ? -2.398 -1.324 1.203 1.00 95.38 79 LEU A C 1
ATOM 582 O O . LEU A 1 79 ? -1.722 -0.309 1.356 1.00 95.38 79 LEU A O 1
ATOM 586 N N . ILE A 1 80 ? -2.091 -2.275 0.327 1.00 95.50 80 ILE A N 1
ATOM 587 C CA . ILE A 1 80 ? -1.189 -2.081 -0.805 1.00 95.50 80 ILE A CA 1
ATOM 588 C C . ILE A 1 80 ? -2.018 -1.499 -1.941 1.00 95.50 80 ILE A C 1
ATOM 590 O O . ILE A 1 80 ? -3.013 -2.101 -2.356 1.00 95.50 80 ILE A O 1
AT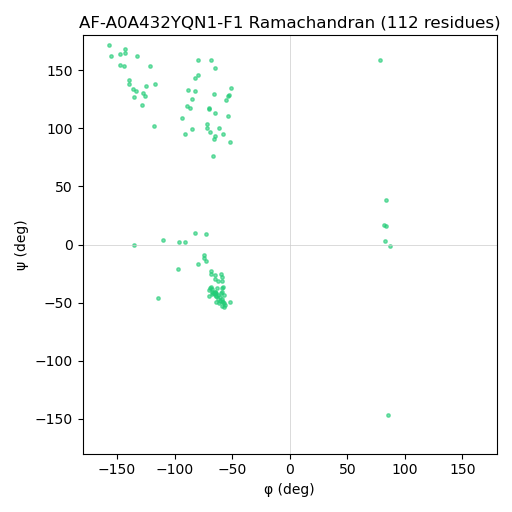OM 594 N N . THR A 1 81 ? -1.580 -0.363 -2.468 1.00 93.06 81 THR A N 1
ATOM 595 C CA . THR A 1 81 ? -2.177 0.265 -3.644 1.00 93.06 81 THR A CA 1
ATOM 596 C C . THR A 1 81 ? -1.157 0.314 -4.765 1.00 93.06 81 THR A C 1
ATOM 598 O O . THR A 1 81 ? 0.014 0.615 -4.544 1.00 93.06 81 THR A O 1
ATOM 601 N N . TYR A 1 82 ? -1.597 0.018 -5.983 1.00 91.88 82 TYR A N 1
ATOM 602 C CA . TYR A 1 82 ? -0.775 0.213 -7.165 1.00 91.88 82 TYR A CA 1
ATOM 603 C C . TYR A 1 82 ? -1.537 1.025 -8.204 1.00 91.88 82 TYR A C 1
ATOM 605 O O . TYR A 1 82 ? -2.615 0.632 -8.655 1.00 91.88 82 TYR A O 1
ATOM 613 N N . GLN A 1 83 ? -0.976 2.177 -8.566 1.00 89.00 83 GLN A N 1
ATOM 614 C CA . GLN A 1 83 ? -1.464 3.012 -9.653 1.00 89.00 83 GLN A CA 1
ATOM 615 C C . GLN A 1 83 ? -0.369 3.109 -10.722 1.00 89.00 83 GLN A C 1
ATOM 617 O O . GLN A 1 83 ? 0.579 3.881 -10.539 1.00 89.00 83 GLN A O 1
ATOM 622 N N . PRO A 1 84 ? -0.485 2.361 -11.835 1.00 84.75 84 PRO A N 1
ATOM 623 C CA . PRO A 1 84 ? 0.476 2.428 -12.927 1.00 84.75 84 PRO A CA 1
ATOM 624 C C . PRO A 1 84 ? 0.613 3.874 -13.416 1.00 84.75 84 PRO A C 1
ATOM 626 O O . PRO A 1 84 ? -0.378 4.530 -13.739 1.00 84.75 84 PRO A O 1
ATOM 629 N N . LYS A 1 85 ? 1.841 4.398 -13.428 1.00 78.81 85 LYS A N 1
ATOM 630 C CA . LYS A 1 85 ? 2.151 5.720 -14.006 1.00 78.81 85 LYS A CA 1
ATOM 631 C C . LYS A 1 85 ? 2.693 5.614 -15.434 1.00 78.81 85 LYS A C 1
ATOM 633 O O . LYS A 1 85 ? 2.630 6.588 -16.173 1.00 78.81 85 LYS A O 1
ATOM 638 N N . THR A 1 86 ? 3.208 4.445 -15.807 1.00 69.88 86 THR A N 1
ATOM 639 C CA . THR A 1 86 ? 3.709 4.091 -17.141 1.00 69.88 86 THR A CA 1
ATOM 640 C C . THR A 1 86 ? 3.351 2.630 -17.438 1.00 69.88 86 THR A C 1
ATOM 642 O O . THR A 1 86 ? 3.034 1.883 -16.512 1.00 69.88 86 THR A O 1
ATOM 645 N N . GLU A 1 87 ? 3.436 2.197 -18.699 1.00 65.19 87 GLU A N 1
ATOM 646 C CA . GLU A 1 87 ? 3.224 0.791 -19.107 1.00 65.19 87 GLU A CA 1
ATOM 647 C C . GLU A 1 87 ? 4.379 -0.153 -18.703 1.00 65.19 87 GLU A C 1
ATOM 649 O O . GLU A 1 87 ? 4.426 -1.305 -19.119 1.00 65.19 87 GLU A O 1
ATOM 654 N N . ASN A 1 88 ? 5.336 0.309 -17.891 1.00 69.25 88 ASN A N 1
ATOM 655 C CA . ASN A 1 88 ? 6.589 -0.416 -17.656 1.00 69.25 88 ASN A CA 1
ATOM 656 C C . ASN A 1 88 ? 6.451 -1.642 -16.744 1.00 69.25 88 ASN A C 1
ATOM 658 O O . ASN A 1 88 ? 7.402 -2.413 -16.636 1.00 69.25 88 ASN A O 1
ATOM 662 N N . TYR A 1 89 ? 5.318 -1.811 -16.060 1.00 80.00 89 TYR A N 1
ATOM 663 C CA . TYR A 1 89 ? 5.126 -2.913 -15.124 1.00 80.00 89 TYR A CA 1
ATOM 664 C C . TYR A 1 89 ? 3.773 -3.571 -15.344 1.00 80.00 89 TYR A C 1
ATOM 666 O O . TYR A 1 89 ? 2.746 -2.896 -15.377 1.00 80.00 89 TYR A O 1
ATOM 674 N N . ASP A 1 90 ? 3.786 -4.898 -15.423 1.00 88.56 90 ASP A N 1
ATOM 675 C CA . ASP A 1 90 ? 2.584 -5.716 -15.350 1.00 88.56 90 ASP A CA 1
ATOM 676 C C . ASP A 1 90 ? 1.956 -5.559 -13.948 1.00 88.56 90 ASP A C 1
ATOM 678 O O . ASP A 1 90 ? 2.569 -5.978 -12.955 1.00 88.56 90 ASP A O 1
ATOM 682 N N . PRO A 1 91 ? 0.760 -4.946 -13.828 1.00 89.88 91 PRO A N 1
ATOM 683 C CA . PRO A 1 91 ? 0.135 -4.697 -12.535 1.00 89.88 91 PRO A CA 1
ATOM 684 C C . PRO A 1 91 ? -0.110 -5.967 -11.719 1.00 89.88 91 PRO A C 1
ATOM 686 O O . PRO A 1 91 ? -0.038 -5.921 -10.489 1.00 89.88 91 PRO A O 1
ATOM 689 N N . GLU A 1 92 ? -0.357 -7.103 -12.377 1.00 90.25 92 GLU A N 1
ATOM 690 C CA . GLU A 1 92 ? -0.566 -8.377 -11.692 1.00 90.25 92 GLU A CA 1
ATOM 691 C C . GLU A 1 92 ? 0.726 -8.852 -11.023 1.00 90.25 92 GLU A C 1
ATOM 693 O O . GLU A 1 92 ? 0.711 -9.250 -9.855 1.00 90.25 92 GLU A O 1
ATOM 698 N N . GLN A 1 93 ? 1.864 -8.728 -11.712 1.00 93.00 93 GLN A N 1
ATOM 699 C CA . GLN A 1 93 ? 3.173 -9.063 -11.148 1.00 93.00 93 GLN A CA 1
ATOM 700 C C . GLN A 1 93 ? 3.573 -8.128 -10.012 1.00 93.00 93 GLN A C 1
ATOM 702 O O . GLN A 1 93 ? 4.081 -8.605 -8.992 1.00 93.00 93 GLN A O 1
ATOM 707 N N . VAL A 1 94 ? 3.324 -6.818 -10.152 1.00 94.12 94 VAL A N 1
ATOM 708 C CA . VAL A 1 94 ? 3.573 -5.861 -9.063 1.00 94.12 94 VAL A CA 1
ATOM 709 C C . VAL A 1 94 ? 2.809 -6.305 -7.825 1.00 94.12 94 VAL A C 1
ATOM 711 O O . VAL A 1 94 ? 3.406 -6.505 -6.771 1.00 94.12 94 VAL A O 1
ATOM 714 N N . MET A 1 95 ? 1.508 -6.549 -7.958 1.00 94.00 95 MET A N 1
ATOM 715 C CA . MET A 1 95 ? 0.656 -6.890 -6.823 1.00 94.00 95 MET A CA 1
ATOM 716 C C . MET A 1 95 ? 0.965 -8.259 -6.224 1.00 94.00 95 MET A C 1
ATOM 718 O O . MET A 1 95 ? 0.937 -8.408 -4.998 1.00 94.00 95 MET A O 1
ATOM 722 N N . PHE A 1 96 ? 1.306 -9.244 -7.057 1.00 94.50 96 PHE A N 1
ATOM 723 C CA . PHE A 1 96 ? 1.769 -10.549 -6.601 1.00 94.50 96 PHE A CA 1
ATOM 724 C C . PHE A 1 96 ? 3.003 -10.407 -5.703 1.00 94.50 96 PHE A C 1
ATOM 726 O O . PHE A 1 96 ? 2.995 -10.865 -4.555 1.00 94.50 96 PHE A O 1
ATOM 733 N N . TRP A 1 97 ? 4.041 -9.716 -6.181 1.00 96.38 97 TRP A N 1
ATOM 734 C CA . TRP A 1 97 ? 5.271 -9.541 -5.414 1.00 96.38 97 TRP A CA 1
ATOM 735 C C . TRP A 1 97 ? 5.085 -8.629 -4.206 1.00 96.38 97 TRP A C 1
ATOM 737 O O . TRP A 1 97 ? 5.612 -8.937 -3.139 1.00 96.38 97 TRP A O 1
ATOM 747 N N . SER A 1 98 ? 4.284 -7.568 -4.313 1.00 96.75 98 SER A N 1
ATOM 748 C CA . SER A 1 98 ? 3.925 -6.714 -3.179 1.00 96.75 98 SER A CA 1
ATOM 749 C C . SER A 1 98 ? 3.279 -7.506 -2.047 1.00 96.75 98 SER A C 1
ATOM 751 O O . SER A 1 98 ? 3.660 -7.340 -0.890 1.00 96.75 98 SER A O 1
ATOM 753 N N . LYS A 1 99 ? 2.358 -8.423 -2.361 1.00 95.56 99 LYS A N 1
ATOM 754 C CA . LYS A 1 99 ? 1.748 -9.316 -1.368 1.00 95.56 99 LYS A CA 1
ATOM 755 C C . LYS A 1 99 ? 2.776 -10.235 -0.706 1.00 95.56 99 LYS A C 1
ATOM 757 O O . LYS A 1 99 ? 2.765 -10.379 0.516 1.00 95.56 99 LYS A O 1
ATOM 762 N N . VAL A 1 100 ? 3.645 -10.865 -1.499 1.00 95.56 100 VAL A N 1
ATOM 763 C CA . VAL A 1 100 ? 4.683 -11.779 -0.991 1.00 95.56 100 VAL A CA 1
ATOM 764 C C . VAL A 1 100 ? 5.643 -11.042 -0.057 1.00 95.56 100 VAL A C 1
ATOM 766 O O . VAL A 1 100 ? 5.844 -11.479 1.074 1.00 95.56 100 VAL A O 1
ATOM 769 N N . ILE A 1 101 ? 6.175 -9.900 -0.498 1.00 96.62 101 ILE A N 1
ATOM 770 C CA . ILE A 1 101 ? 7.130 -9.101 0.274 1.00 96.62 101 ILE A CA 1
ATOM 771 C C . ILE A 1 101 ? 6.482 -8.535 1.537 1.00 96.62 101 ILE A C 1
ATOM 773 O O . ILE A 1 101 ? 7.093 -8.606 2.600 1.00 96.62 101 ILE A O 1
ATOM 777 N N . LEU A 1 102 ? 5.245 -8.026 1.468 1.00 95.69 102 LEU A N 1
ATOM 778 C CA . LEU A 1 102 ? 4.562 -7.525 2.663 1.00 95.69 102 LEU A CA 1
ATOM 779 C C . LEU A 1 102 ? 4.433 -8.635 3.708 1.00 95.69 102 LEU A C 1
ATOM 781 O O . LEU A 1 102 ? 4.789 -8.429 4.865 1.00 95.69 102 LEU A O 1
ATOM 785 N N . ARG A 1 103 ? 3.989 -9.830 3.303 1.00 93.75 103 ARG A N 1
ATOM 786 C CA . ARG A 1 103 ? 3.870 -10.976 4.211 1.00 93.75 103 ARG A CA 1
ATOM 787 C C . ARG A 1 103 ? 5.212 -11.371 4.824 1.00 93.75 103 ARG A C 1
ATOM 789 O O . ARG A 1 103 ? 5.276 -11.602 6.028 1.00 93.75 103 ARG A O 1
ATOM 796 N N . GLU A 1 104 ? 6.268 -11.438 4.017 1.00 94.06 104 GLU A N 1
ATOM 797 C CA . GLU A 1 104 ? 7.624 -11.740 4.484 1.00 94.06 104 GLU A CA 1
ATOM 798 C C . GLU A 1 104 ? 8.072 -10.722 5.544 1.00 94.06 104 GLU A C 1
ATOM 800 O O . GLU A 1 104 ? 8.478 -11.097 6.645 1.00 94.06 104 GLU A O 1
ATOM 805 N N . MET A 1 105 ? 7.916 -9.427 5.260 1.00 94.69 105 MET A N 1
ATOM 806 C CA . MET A 1 105 ? 8.310 -8.357 6.175 1.00 94.69 105 MET A CA 1
ATOM 807 C C . MET A 1 105 ? 7.498 -8.381 7.469 1.00 94.69 105 MET A C 1
ATOM 809 O O . MET A 1 105 ? 8.079 -8.288 8.545 1.00 94.69 105 MET A O 1
ATOM 813 N N . LEU A 1 106 ? 6.179 -8.563 7.385 1.00 92.38 106 LEU A N 1
ATOM 814 C CA . LEU A 1 106 ? 5.320 -8.664 8.564 1.00 92.38 106 LEU A CA 1
ATOM 815 C C . LEU A 1 106 ? 5.661 -9.888 9.421 1.00 92.38 106 LEU A C 1
ATOM 817 O O . LEU A 1 106 ? 5.668 -9.781 10.645 1.00 92.38 106 LEU A O 1
ATOM 821 N N . SER A 1 107 ? 6.010 -11.024 8.808 1.00 90.00 107 SER A N 1
ATOM 822 C CA . SER A 1 107 ? 6.401 -12.226 9.556 1.00 90.00 107 SER A CA 1
ATOM 823 C C . SER A 1 107 ? 7.658 -12.014 10.410 1.00 90.00 107 SER A C 1
ATOM 825 O O . SER A 1 107 ? 7.748 -12.548 11.515 1.00 90.00 107 SER A O 1
ATOM 827 N N . ASN A 1 108 ? 8.577 -11.154 9.956 1.00 85.19 108 ASN A N 1
ATOM 828 C CA . ASN A 1 108 ? 9.793 -10.795 10.688 1.00 85.19 108 ASN A CA 1
ATOM 829 C C . ASN A 1 108 ? 9.531 -9.893 11.904 1.00 85.19 108 ASN A C 1
ATOM 831 O O . ASN A 1 108 ? 10.411 -9.739 12.748 1.00 85.19 108 ASN A O 1
ATOM 835 N N . TYR A 1 109 ? 8.341 -9.297 12.014 1.00 83.06 109 TYR A N 1
ATOM 836 C CA . TYR A 1 109 ? 7.976 -8.431 13.137 1.00 83.06 109 TYR A CA 1
ATOM 837 C C . TYR A 1 109 ? 7.187 -9.148 14.239 1.00 83.06 109 TYR A C 1
ATOM 839 O O . TYR A 1 109 ? 6.854 -8.525 15.244 1.00 83.06 109 TYR A O 1
ATOM 847 N N . GLY A 1 110 ? 6.955 -10.458 14.104 1.00 62.59 110 GLY A N 1
ATOM 848 C CA . GLY A 1 110 ? 6.177 -11.238 15.065 1.00 62.59 110 GLY A CA 1
ATOM 849 C C . GLY A 1 110 ? 4.666 -11.037 14.902 1.00 62.59 110 GLY A C 1
ATOM 850 O O . GLY A 1 110 ? 4.209 -10.091 14.271 1.00 62.59 110 GLY A O 1
ATOM 851 N N . LYS A 1 111 ? 3.890 -12.000 15.414 1.00 57.31 111 LYS A N 1
ATOM 852 C CA . LYS A 1 111 ? 2.445 -12.204 15.195 1.00 57.31 111 LYS A CA 1
ATOM 853 C C . LYS A 1 111 ? 1.580 -10.949 15.448 1.00 57.31 111 LYS A C 1
ATOM 855 O O . LYS A 1 111 ? 1.035 -10.790 16.532 1.00 57.31 111 LYS A O 1
ATOM 860 N N . TYR A 1 112 ? 1.398 -10.120 14.425 1.00 53.28 112 TYR A N 1
ATOM 861 C CA . TYR A 1 112 ? 0.315 -9.124 14.336 1.00 53.28 112 TYR A CA 1
ATOM 862 C C . TYR A 1 112 ? -0.723 -9.488 13.263 1.00 53.28 112 TYR A C 1
ATOM 864 O O . TYR A 1 112 ? -1.648 -8.729 13.009 1.00 53.28 112 TYR A O 1
ATOM 872 N N . ALA A 1 113 ? -0.561 -10.653 12.630 1.00 44.03 113 ALA A N 1
ATOM 873 C CA . ALA A 1 113 ? -1.598 -11.295 11.839 1.00 44.03 113 ALA A CA 1
ATOM 874 C C . ALA A 1 113 ? -2.370 -12.233 12.775 1.00 44.03 113 ALA A C 1
ATOM 876 O O . ALA A 1 113 ? -1.897 -13.337 13.062 1.00 44.03 113 ALA A O 1
ATOM 877 N N . GLN A 1 114 ? -3.484 -11.747 13.320 1.00 38.81 114 GLN A N 1
ATOM 878 C CA . GLN A 1 114 ? -4.577 -12.622 13.744 1.00 38.81 114 GLN A CA 1
ATOM 879 C C . GLN A 1 114 ? -5.458 -12.901 12.529 1.00 38.81 114 GLN A C 1
ATOM 881 O O . GLN A 1 114 ? -5.665 -11.956 11.732 1.00 38.81 114 GLN A O 1
#

Sequence (114 aa):
MAISLVLAACATKPQYTHFQCFDSVAQAREMGLRVFHAGFGERVGNRLGLAAGQPVIGLGLSWDGFDPSPYCDAGAPLLITYQPKTENYDPEQVMFWSKVILREMLSNYGKYAQ

Nearest PDB structures (foldseek):
  5cs2-assembly1_A-2  TM=3.435E-01  e=1.927E+00  Plasmodium falciparum 3D7
  6vqc-assembly1_H  TM=2.168E-01  e=8.034E+00  Rattus norvegicus

pLDDT: mean 84.35, std 17.29, range [38.81, 97.38]

Mean predicted aligned error: 8.08 Å

Organism: NCBI:txid575789

Foldseek 3Di:
DDDDPDPPPPPVDQPDKDKAFFQALVVLVVLQVVCVVVLLQQQLCVVVVHDHSDGDPQWGWDWDDDDQVVPDVHYTITMTGGDDPDPPDDVVSSNVSSVVSSVVSVVVVDPRRD

Solvent-accessible surface area (backbone atoms only — not comparable to full-atom values): 6860 Å² total; per-residue (Å²): 137,86,82,82,80,76,79,74,75,80,73,76,66,64,90,45,72,51,73,47,52,23,83,30,47,68,53,16,41,52,52,48,51,51,44,50,75,71,39,45,47,24,57,36,14,48,76,74,69,42,61,90,82,37,52,46,76,46,58,48,76,46,37,71,95,68,84,46,70,91,78,23,98,63,55,15,34,30,32,40,39,47,50,81,81,58,90,88,59,62,66,67,59,51,52,53,42,44,52,52,52,51,51,55,56,50,62,77,72,49,92,63,75,123

Secondary structure (DSSP, 8-state):
--------------SEEEEEEESSHHHHHHHHHHHHHTTHHHHHHHHTTPPTTPPPTTEEEESSSS--TTT-SSSEEEEEEE--SSTTS-HHHHHHHHHHHHHHHHHTT-S---

=== Feature glossary ===
The record interleaves many kinds of information about one protein. Here is each kind framed as the question it answers.

Q: What are the backbone torsion angles?
A: φ (phi) and ψ (psi) are the two rotatable backbone dihedrals per residue: φ is the C(i-1)–N–Cα–C torsion, ψ i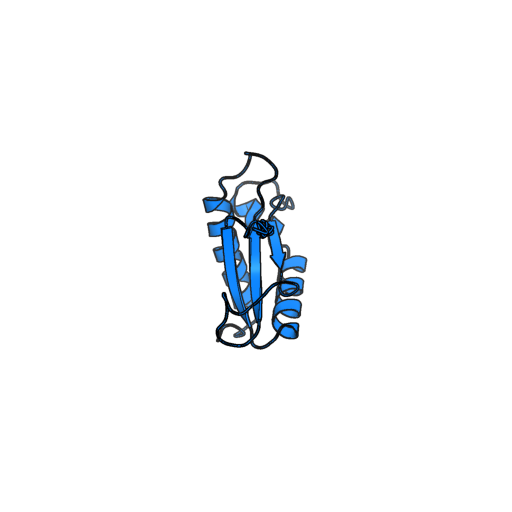s the N–Cα–C–N(i+1) torsion, both in degrees on (−180°, 180°]. α-helical residues cluster near (−60°, −45°); β-strand residues near (−120°, +130°). A Ramachandran plot is simply a scatter of (φ, ψ) for every resi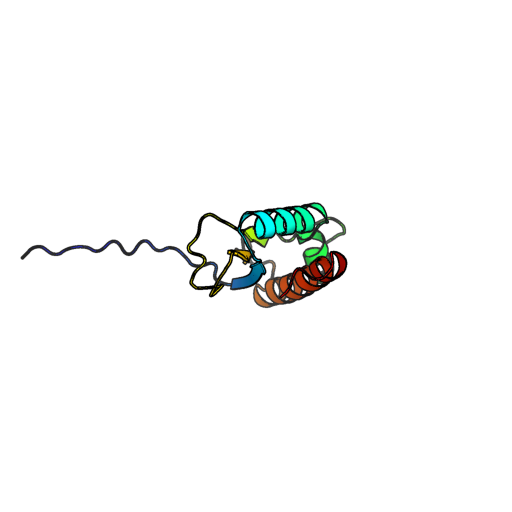due.

Q: What is the amino-acid chain?
A: This is the polypeptide sequence — one letter per residue, N-terminus first. Length ranges from a few dozen residues for small domains to over a thousand for large multi-domain proteins.

Q: How mobile is each atom in the crystal?
A: For experimental (PDB) structures, the B-factor (temperature factor) quantifies the positional spread of each atom in the crystal — a combination of thermal vibration and static disorder — in units of Å². High B-factors mark flexible loops or poorly resolved regions; low B-factors mark the rigid, well-ordered core.

Q: Are the domains correctly placed relative to each other?
A: Predicted Aligned Error (PAE) is an AlphaFold confidence matrix: entry (i, j) is the expected error in the position of residue j, in ångströms, when the prediction is superimposed on the true structure at residue i. Low PAE within a block of residues means that block is internally rigid and well-predicted; high PAE between two blocks means their relative placement is uncertain even if each block individually is confident.

Q: How confident is the AlphaFold model at each residue?
A: pLDDT is the predicted lDDT-Cα score: AlphaFold's confidence that the local environment of each residue (all inter-atomic distances within 15 Å) is correctly placed. It is a per-residue number between 0 and 100, with higher meaning more reliable.

Q: What family and function is it annotated with?
A: Functional annotations link the protein to curated databases. InterPro entries identify conserved domains and families by matching the sequence against member-database signatures (Pfam, PROSITE, CDD, …). Gene Ontology (GO) terms describe molecular function, biological process, and cellular component in a controlled vocabulary. CATH places the structure in a hierarchical fold classification (Class/Architecture/Topology/Homologous-superfamily). The organism is the source species.

Q: How big and how compact is the whole molecule?
A: Three whole-structure scalars: the radius of gyration (RMS distance of Cα from centroid, in Å), the count of Cα–Cα contacts (pairs closer than 8 Å and separated by more than four residues in sequence — i.e. tertiary, not local, contacts), and the bounding-box dimensions. Together they distinguish compact globular folds from extended fibres or disordered chains.

Q: What known structures does this most resemble?
A: The Foldseek neighbor list gives the closest experimentally determined structures in the PDB, ranked by structural alignment. TM-score near 1 means near-identical fold; near 0.3 means only rough topology match. This is how one finds what a novel AlphaFold prediction most resembles in the solved-structure universe.

Q: Which residues are buried vs exposed?
A: SASA measures how much of the protein is reachable by solvent. It is computed by rolling a water-sized probe over the atomic surface and summing the exposed area (Å²). Per-residue SASA distinguishes core (buried, low SASA) from surface (exposed, high SASA) residues; total SASA is a whole-molecule size measure.

Q: Which residues are in helices, strands, or loops?
A: Eight-state secondary structure (DSSP): H is the canonical α-helix, G the tighter 3₁₀-helix, I the wider π-helix; E/B are β-structure, T and S are turns and bends, and '-' is everything else. DSSP derives these from the pattern of main-chain N–H···O=C hydrogen bonds, not from the sequence.

Q: Where is each backbone atom in 3D?
A: Structure coordinates are given as an mmCIF _atom_site loop: one row per atom with element, residue name, chain id, sequence number, and x/y/z position in Å. Only the four main-chain atoms per residue are included here; side chains are omitted to keep the record compact.

Q: What if only a Cα trace is available?
A: Three-state secondary structure (P-SEA) collapses the eight DSSP classes into helix (a), strand (b), and coil (c). P-SEA assigns these from Cα geometry alone — distances and angles — without requiring backbone oxygens, so it works on any Cα trace.

Q: What do the rendered images show?
A: The six renders are orthographic views along the three Cartesian axes in both directions. Representation (cartoon, sticks, or surface) and color scheme (sequence-rainbow or by-chain) vary across proteins so the training set covers all the common visualization conventions.

Q: What does the local fold look like, residue by residue?
A: Foldseek's 3Di representation compresses backbone geometry into a per-residue letter drawn from a learned twenty-state alphabet. It captures the tertiary interaction pattern around each residue — which residues are packed against it in space, regardless of where they are in sequence.

Q: What do the diagnostic plots show?
A: The contact map is a binary N×N matrix image: pixel (i, j) is dark where Cα_i and Cα_j are within 8 Å and |i−j|>4. Because the |i−j|>4 filter removes local helical contacts, off-diagonal stripes parallel to the main diagonal indicate parallel β-sheets; stripes perpendicular to it indicate antiparallel β-sheets. The Ramachandran plot scatters every residue's (φ, ψ) pair against the sterically allowed regions. The PAE heatmap renders the predicted-aligned-error matrix.